Protein AF-A0A085G107-F1 (afdb_monomer_lite)

Foldseek 3Di:
DDPDDDPQWDWDQDPVRDIWIWHAQDDDPPRIDTDDDPCPVVVVVVVVVVVVVCCVVCVVVVVVVVVVVVCCVVVVD

InterPro domains:
  IPR010633 Bacteriophage lambda, GpZ, minor tail [PF06763] (2-77)

Organism: Ewingella americana (strain ATCC 33852 / DSM 4580 / CCUG 14506 / JCM 5911 / LMG 7869 / NCTC 12157 / CDC 1468-78) (NCBI:txid910964)

Secondary structure (DSSP, 8-state):
--S---TTEEEEE-TTS-EEEEEE--SSSS-EEE-----HHHHHHHHHHHHHHHHHHHHHHHHHHHHHHHHHHHH--

Sequence (77 aa):
MGPYTFRNAFIQQLANGRWQVMRRVGRARYPIEVVKVPLDAPLTEAFTTISKGLIESDMPKELSSALKNQLRIHLTR

Radius of gyration: 24.87 Å; chains: 1; bounding box: 43×31×69 Å

Structure (mmCIF, N/CA/C/O backbone):
data_AF-A0A085G107-F1
#
_entry.id   AF-A0A085G107-F1
#
loop_
_atom_site.group_PDB
_atom_site.id
_atom_site.type_symbol
_atom_site.label_atom_id
_atom_site.label_alt_id
_atom_site.label_comp_id
_atom_site.label_asym_id
_atom_site.label_entity_id
_atom_site.label_seq_id
_atom_site.pdbx_PDB_ins_code
_atom_site.Cartn_x
_atom_site.Cartn_y
_atom_site.Cartn_z
_atom_site.occupancy
_atom_site.B_iso_or_equiv
_atom_site.auth_seq_id
_atom_site.auth_comp_id
_atom_site.auth_asym_id
_atom_site.auth_atom_id
_atom_site.pdbx_PDB_model_num
ATOM 1 N N . MET A 1 1 ? 8.039 17.359 -11.339 1.00 52.03 1 MET A N 1
ATOM 2 C CA . MET A 1 1 ? 8.720 16.047 -11.413 1.00 52.03 1 MET A CA 1
ATOM 3 C C . MET A 1 1 ? 8.155 15.184 -10.293 1.00 52.03 1 MET A C 1
ATOM 5 O O . MET A 1 1 ? 8.176 15.649 -9.164 1.00 52.03 1 MET A O 1
ATOM 9 N N . GLY A 1 2 ? 7.551 14.029 -10.595 1.00 69.81 2 GLY A N 1
ATOM 10 C CA . GLY A 1 2 ? 7.002 13.117 -9.576 1.00 69.81 2 GLY A CA 1
ATOM 11 C C . GLY A 1 2 ? 8.088 12.263 -8.897 1.00 69.81 2 GLY A C 1
ATOM 12 O O . GLY A 1 2 ? 9.236 12.305 -9.342 1.00 69.81 2 GLY A O 1
ATOM 13 N N . PRO A 1 3 ? 7.745 11.469 -7.864 1.00 74.62 3 PRO A N 1
ATOM 14 C CA . PRO A 1 3 ? 8.712 10.681 -7.084 1.00 74.62 3 PRO A CA 1
ATOM 15 C C . PRO A 1 3 ? 9.450 9.612 -7.905 1.00 74.62 3 PRO A C 1
ATOM 17 O O . PRO A 1 3 ? 10.546 9.202 -7.535 1.00 74.62 3 PRO A O 1
ATOM 20 N N . TYR A 1 4 ? 8.893 9.196 -9.049 1.00 77.69 4 TYR A N 1
ATOM 21 C CA . TYR A 1 4 ? 9.524 8.239 -9.955 1.00 77.69 4 TYR A CA 1
ATOM 22 C C . TYR A 1 4 ? 9.653 8.822 -11.358 1.00 77.69 4 TYR A C 1
ATOM 24 O O . TYR A 1 4 ? 8.684 9.317 -11.937 1.00 77.69 4 TYR A O 1
ATOM 32 N N . THR A 1 5 ? 10.854 8.727 -11.926 1.00 81.38 5 THR A N 1
ATOM 33 C CA . THR A 1 5 ? 11.126 9.090 -13.319 1.00 81.38 5 THR A CA 1
ATOM 34 C C . THR A 1 5 ? 11.805 7.920 -14.024 1.00 81.38 5 THR A C 1
ATOM 36 O O . THR A 1 5 ? 12.775 7.350 -13.529 1.00 81.38 5 THR A O 1
ATOM 39 N N . PHE A 1 6 ? 11.279 7.533 -15.187 1.00 80.62 6 PHE A N 1
ATOM 40 C CA . PHE A 1 6 ? 11.801 6.412 -15.967 1.00 80.62 6 PHE A CA 1
ATOM 41 C C . PHE A 1 6 ? 12.221 6.899 -17.352 1.00 80.62 6 PHE A C 1
ATOM 43 O O . PHE A 1 6 ? 11.399 7.330 -18.159 1.00 80.62 6 PHE A O 1
ATOM 50 N N . ARG A 1 7 ? 13.524 6.835 -17.640 1.00 82.06 7 ARG A N 1
ATOM 51 C CA . ARG A 1 7 ? 14.072 7.267 -18.932 1.00 82.06 7 ARG A CA 1
ATOM 52 C C . ARG A 1 7 ? 13.684 6.285 -20.040 1.00 82.06 7 ARG A C 1
ATOM 54 O O . ARG A 1 7 ? 13.860 5.078 -19.875 1.00 82.06 7 ARG A O 1
ATOM 61 N N . ASN A 1 8 ? 13.241 6.809 -21.185 1.00 82.12 8 ASN A N 1
ATOM 62 C CA . ASN A 1 8 ? 12.795 6.027 -22.350 1.00 82.12 8 ASN A CA 1
ATOM 63 C C . ASN A 1 8 ? 11.629 5.072 -22.027 1.00 82.12 8 ASN A C 1
ATOM 65 O O . ASN A 1 8 ? 11.586 3.944 -22.530 1.00 82.12 8 ASN A O 1
ATOM 69 N N . ALA A 1 9 ? 10.727 5.514 -21.148 1.00 85.19 9 ALA A N 1
ATOM 70 C CA . ALA A 1 9 ? 9.513 4.796 -20.798 1.00 85.19 9 ALA A CA 1
ATOM 71 C C . ALA A 1 9 ? 8.284 5.380 -21.506 1.00 85.19 9 ALA A C 1
ATOM 73 O O . ALA A 1 9 ? 8.237 6.574 -21.799 1.00 85.19 9 ALA A O 1
ATOM 74 N N . PHE A 1 10 ? 7.298 4.531 -21.775 1.00 85.62 10 PHE A N 1
ATOM 75 C CA . PHE A 1 10 ? 6.003 4.890 -22.344 1.00 85.62 10 PHE A CA 1
ATOM 76 C C . PHE A 1 10 ? 4.893 4.144 -21.600 1.00 85.62 10 PHE A C 1
ATOM 78 O O . PHE A 1 10 ? 5.136 3.127 -20.949 1.00 85.62 10 PHE A O 1
ATOM 85 N N . ILE A 1 11 ? 3.675 4.674 -21.665 1.00 87.19 11 ILE A N 1
ATOM 86 C CA . ILE A 1 11 ? 2.511 4.130 -20.967 1.00 87.19 11 ILE A CA 1
ATOM 87 C C . ILE A 1 11 ? 1.620 3.442 -22.002 1.00 87.19 11 ILE A C 1
ATOM 89 O O . ILE A 1 11 ? 1.324 4.020 -23.046 1.00 87.19 11 ILE A O 1
ATOM 93 N N . GLN A 1 12 ? 1.193 2.216 -21.712 1.00 87.75 12 GLN A N 1
ATOM 94 C CA . GLN A 1 12 ? 0.259 1.457 -22.536 1.00 87.75 12 GLN A CA 1
ATOM 95 C C . GLN A 1 12 ? -0.960 1.047 -21.706 1.00 87.75 12 GLN A C 1
ATOM 97 O O . GLN A 1 12 ? -0.822 0.596 -20.568 1.00 87.75 12 GLN A O 1
ATOM 102 N N . GLN A 1 13 ? -2.151 1.170 -22.292 1.00 91.06 13 GLN A N 1
ATOM 103 C CA . GLN A 1 13 ? -3.372 0.590 -21.746 1.00 91.06 13 GLN A CA 1
ATOM 104 C C . GLN A 1 13 ? -3.574 -0.812 -22.327 1.00 91.06 13 GLN A C 1
ATOM 106 O O . GLN A 1 13 ? -3.466 -1.027 -23.535 1.00 91.06 13 GLN A O 1
ATOM 111 N N . LEU A 1 14 ? -3.832 -1.783 -21.461 1.00 85.44 14 LEU A N 1
ATOM 112 C CA . LEU A 1 14 ? -4.164 -3.149 -21.847 1.00 85.44 14 LEU A CA 1
ATOM 113 C C . LEU A 1 14 ? -5.648 -3.259 -22.215 1.00 85.44 14 LEU A C 1
ATOM 115 O O . LEU A 1 14 ? -6.467 -2.456 -21.774 1.00 85.44 14 LEU A O 1
ATOM 119 N N . ALA A 1 15 ? -6.017 -4.312 -22.947 1.00 89.31 15 ALA A N 1
ATOM 120 C CA . ALA A 1 15 ? -7.410 -4.579 -23.325 1.00 89.31 15 ALA A CA 1
ATOM 121 C C . ALA A 1 15 ? -8.361 -4.726 -22.118 1.00 89.31 15 ALA A C 1
ATOM 123 O O . ALA A 1 15 ? -9.556 -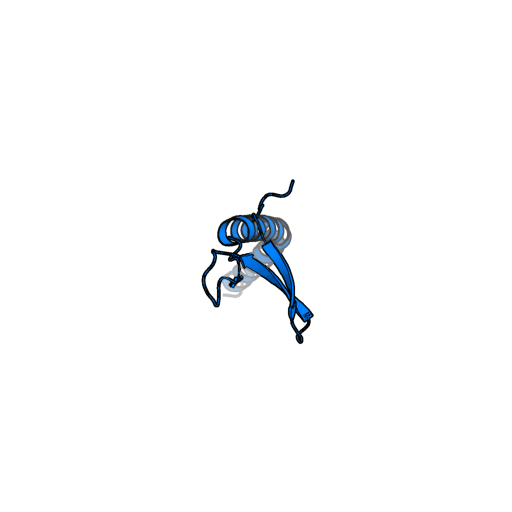4.493 -22.239 1.00 89.31 15 ALA A O 1
ATOM 124 N N . ASN A 1 16 ? -7.829 -5.069 -20.940 1.00 90.31 16 ASN A N 1
ATOM 125 C CA . ASN A 1 16 ? -8.574 -5.135 -19.679 1.00 90.31 16 ASN A CA 1
ATOM 126 C C . ASN A 1 16 ? -8.658 -3.786 -18.934 1.00 90.31 16 ASN A C 1
ATOM 128 O O . ASN A 1 16 ? -9.032 -3.754 -17.765 1.00 90.31 16 ASN A O 1
ATOM 132 N N . GLY A 1 17 ? -8.248 -2.683 -19.565 1.00 90.06 17 GLY A N 1
ATOM 133 C CA . GLY A 1 17 ? -8.300 -1.331 -19.009 1.00 90.06 17 GLY A CA 1
ATOM 134 C C . GLY A 1 17 ? -7.132 -0.953 -18.094 1.00 90.06 17 GLY A C 1
ATOM 135 O O . GLY A 1 17 ? -6.997 0.224 -17.7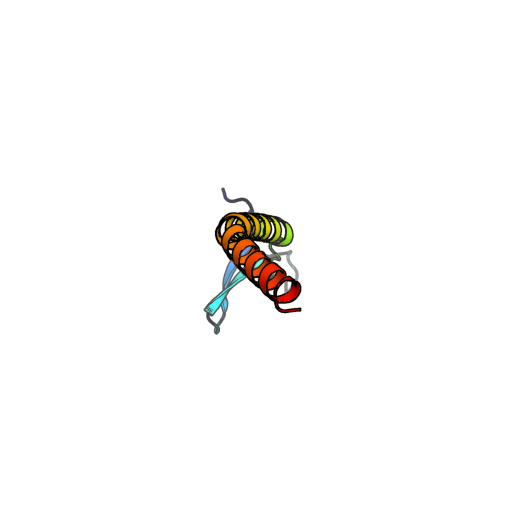53 1.00 90.06 17 GLY A O 1
ATOM 136 N N . ARG A 1 18 ? -6.253 -1.896 -17.720 1.00 86.81 18 ARG A N 1
ATOM 137 C CA . ARG A 1 18 ? -5.107 -1.621 -16.840 1.00 86.81 18 ARG A CA 1
ATOM 138 C C . ARG A 1 18 ? -3.997 -0.877 -17.580 1.00 86.81 18 ARG A C 1
ATOM 140 O O . ARG A 1 18 ? -3.578 -1.286 -18.660 1.00 86.81 18 ARG A O 1
ATOM 147 N N . TRP A 1 19 ? -3.458 0.157 -16.946 1.00 89.31 19 TRP A N 1
ATOM 148 C CA . TRP A 1 19 ? -2.288 0.886 -17.429 1.00 89.31 19 TRP A CA 1
ATOM 149 C C . TRP A 1 19 ? -0.988 0.213 -16.985 1.00 89.31 19 TRP A C 1
ATOM 151 O O . TRP A 1 19 ? -0.865 -0.236 -15.844 1.00 89.31 19 TRP A O 1
ATOM 161 N N . GLN A 1 20 ? -0.006 0.155 -17.880 1.00 88.69 20 GLN A N 1
ATOM 162 C CA . GLN A 1 20 ? 1.346 -0.306 -17.582 1.00 88.69 20 GLN A CA 1
ATOM 163 C C . GLN A 1 20 ? 2.378 0.681 -18.110 1.00 88.69 20 GLN A C 1
ATOM 165 O O . GLN A 1 20 ? 2.239 1.224 -19.205 1.00 88.69 20 GLN A O 1
ATOM 170 N N . VAL A 1 21 ? 3.437 0.878 -17.327 1.00 87.62 21 VAL A N 1
ATOM 171 C CA . VAL A 1 21 ? 4.625 1.610 -17.760 1.00 87.62 21 VAL A CA 1
ATOM 172 C C . VAL A 1 21 ? 5.615 0.598 -18.317 1.00 87.62 21 VAL A C 1
ATOM 174 O O . VAL A 1 21 ? 6.014 -0.341 -17.627 1.00 87.62 21 VAL A O 1
ATOM 177 N N . MET A 1 22 ? 6.018 0.794 -19.564 1.00 86.6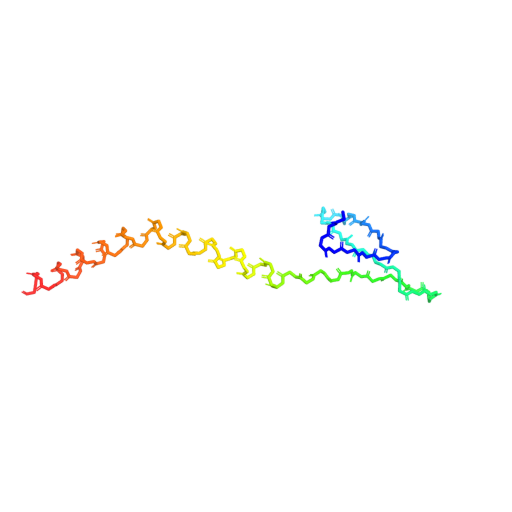9 22 MET A N 1
ATOM 178 C CA . MET A 1 22 ? 7.028 -0.019 -20.229 1.00 86.69 22 MET A CA 1
ATOM 179 C C . MET A 1 22 ? 8.270 0.822 -20.489 1.00 86.69 22 MET A C 1
ATOM 181 O O . MET A 1 22 ? 8.165 2.021 -20.740 1.00 86.69 22 MET A O 1
ATOM 185 N N . ARG A 1 23 ? 9.454 0.212 -20.452 1.00 86.44 23 ARG A N 1
ATOM 186 C CA . ARG A 1 23 ? 10.727 0.890 -20.729 1.00 86.44 23 ARG A CA 1
ATOM 187 C C . ARG A 1 23 ? 11.547 0.118 -21.747 1.00 86.44 23 ARG A C 1
ATOM 189 O O . ARG A 1 23 ? 11.579 -1.110 -21.726 1.00 86.44 23 ARG A O 1
ATOM 196 N N . ARG A 1 24 ? 12.270 0.855 -22.600 1.00 84.06 24 ARG A N 1
ATOM 197 C CA . ARG A 1 24 ? 13.283 0.262 -23.477 1.00 84.06 24 ARG A CA 1
ATOM 198 C C . ARG A 1 24 ? 14.613 0.030 -22.758 1.00 84.06 24 ARG A C 1
ATOM 200 O O . ARG A 1 24 ? 15.179 0.980 -22.215 1.00 84.06 24 ARG A O 1
ATOM 207 N N . VAL A 1 25 ? 15.129 -1.202 -22.798 1.00 80.12 25 VAL A N 1
ATOM 208 C CA . VAL A 1 25 ? 16.340 -1.615 -22.045 1.00 80.12 25 VAL A CA 1
ATOM 209 C C . VAL A 1 25 ? 17.589 -1.760 -22.934 1.00 80.12 25 VAL A C 1
ATOM 211 O O . VAL A 1 25 ? 18.694 -1.935 -22.437 1.00 80.12 25 VAL A O 1
ATOM 214 N N . GLY A 1 26 ? 17.475 -1.593 -24.256 1.00 77.94 26 GLY A N 1
ATOM 215 C CA . GLY A 1 26 ? 18.635 -1.640 -25.154 1.00 77.94 26 GLY A CA 1
ATOM 216 C C . GLY A 1 26 ? 18.281 -1.729 -26.639 1.00 77.94 26 GLY A C 1
ATOM 217 O O . GLY A 1 26 ? 17.179 -1.367 -27.046 1.00 77.94 26 GLY A O 1
ATOM 218 N N . ARG A 1 27 ? 19.234 -2.217 -27.448 1.00 73.44 27 ARG A N 1
ATOM 219 C CA . ARG A 1 27 ? 19.110 -2.402 -28.912 1.00 73.44 27 ARG A CA 1
ATOM 220 C C . ARG A 1 27 ? 18.770 -3.841 -29.342 1.00 73.44 27 ARG A C 1
ATOM 222 O O . ARG A 1 27 ? 18.741 -4.123 -30.533 1.00 73.44 27 ARG A O 1
ATOM 229 N N . ALA A 1 28 ? 18.555 -4.754 -28.392 1.00 74.75 28 ALA A N 1
ATOM 230 C CA . ALA A 1 28 ? 18.191 -6.144 -28.678 1.00 74.75 28 ALA A CA 1
ATOM 231 C C . ALA A 1 28 ? 16.819 -6.245 -29.375 1.00 74.75 28 ALA A C 1
ATOM 233 O O . ALA A 1 28 ? 16.040 -5.299 -29.345 1.00 74.75 28 ALA A O 1
ATOM 234 N N . ARG A 1 29 ? 16.504 -7.398 -29.985 1.00 65.12 29 ARG A N 1
ATOM 235 C CA . ARG A 1 29 ? 15.262 -7.612 -30.759 1.00 65.12 29 ARG A CA 1
ATOM 236 C C . ARG A 1 29 ? 13.974 -7.467 -29.925 1.00 65.12 29 ARG A C 1
ATOM 238 O O . ARG A 1 29 ? 12.965 -7.033 -30.467 1.00 65.12 29 ARG A O 1
ATOM 245 N N . TYR A 1 30 ? 14.024 -7.744 -28.618 1.00 68.12 30 TYR A N 1
ATOM 246 C CA . TYR A 1 30 ? 12.902 -7.565 -27.681 1.00 68.12 30 TYR A CA 1
ATOM 247 C C . TYR A 1 30 ? 13.306 -6.715 -26.470 1.00 68.12 30 TYR A C 1
ATOM 249 O O . TYR A 1 30 ? 13.410 -7.226 -25.360 1.00 68.12 30 TYR A O 1
ATOM 257 N N . PRO A 1 31 ? 13.584 -5.415 -26.637 1.00 67.62 31 PRO A N 1
ATOM 258 C CA . PRO A 1 31 ? 14.172 -4.617 -25.580 1.00 67.62 31 PRO A CA 1
ATOM 259 C C . PRO A 1 31 ? 13.077 -3.849 -24.834 1.00 67.62 31 PRO A C 1
ATOM 261 O O . PRO A 1 31 ? 13.235 -2.647 -24.659 1.00 67.62 31 PRO A O 1
ATOM 264 N N . ILE A 1 32 ? 11.941 -4.468 -24.495 1.00 77.62 32 ILE A N 1
ATOM 265 C CA . ILE A 1 32 ? 10.825 -3.798 -23.807 1.00 77.62 32 ILE A CA 1
ATOM 266 C C . ILE A 1 32 ? 10.483 -4.589 -22.549 1.00 77.62 32 ILE A C 1
ATOM 268 O O . ILE A 1 32 ? 10.092 -5.749 -22.632 1.00 77.62 32 ILE A O 1
ATOM 272 N N . GLU A 1 33 ? 10.600 -3.939 -21.396 1.00 79.75 33 GLU A N 1
ATOM 273 C CA . GLU A 1 33 ? 10.274 -4.523 -20.097 1.00 79.75 33 GLU A CA 1
ATOM 274 C C . GLU A 1 33 ? 9.181 -3.718 -19.399 1.00 79.75 33 GLU A C 1
ATOM 276 O O . GLU A 1 33 ? 9.066 -2.501 -19.579 1.00 79.75 33 GLU A O 1
ATOM 281 N N . VAL A 1 34 ? 8.387 -4.403 -18.577 1.00 77.94 34 VAL A N 1
ATOM 282 C CA . VAL A 1 34 ? 7.418 -3.762 -17.684 1.00 77.94 34 VAL A CA 1
ATOM 283 C C . VAL A 1 34 ? 8.167 -3.200 -16.481 1.00 77.94 34 VAL A C 1
ATOM 285 O O . VAL A 1 34 ? 8.876 -3.923 -15.779 1.00 77.94 34 VAL A O 1
ATOM 288 N N . VAL A 1 35 ? 7.995 -1.906 -16.230 1.00 82.19 35 VAL A N 1
ATOM 289 C CA . VAL A 1 35 ? 8.616 -1.232 -15.091 1.00 82.19 35 VAL A CA 1
ATOM 290 C C . VAL A 1 35 ? 7.903 -1.645 -13.807 1.00 82.19 35 VAL A C 1
ATOM 292 O O . VAL A 1 35 ? 6.688 -1.502 -13.679 1.00 82.19 35 VAL A O 1
ATOM 295 N N . LYS A 1 36 ? 8.676 -2.123 -12.830 1.00 81.75 36 LYS A N 1
ATOM 296 C CA . LYS A 1 36 ? 8.198 -2.372 -11.469 1.00 81.75 36 LYS A CA 1
ATOM 297 C C . LYS A 1 36 ? 8.368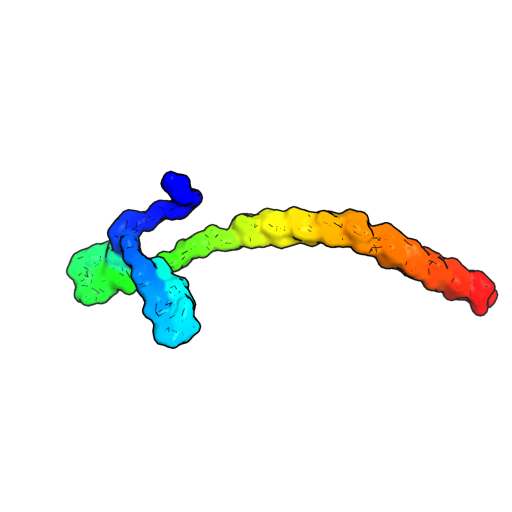 -1.092 -10.652 1.00 81.75 36 LYS A C 1
ATOM 299 O O . LYS A 1 36 ? 9.495 -0.671 -10.406 1.00 81.75 36 LYS A O 1
ATOM 304 N N . VAL A 1 37 ? 7.260 -0.465 -10.262 1.00 80.50 37 VAL A N 1
ATOM 305 C CA . VAL A 1 37 ? 7.274 0.672 -9.330 1.00 80.50 37 VAL A CA 1
ATOM 306 C C . VAL A 1 37 ? 7.312 0.110 -7.905 1.00 80.50 37 VAL A C 1
ATOM 308 O O . VAL A 1 37 ? 6.439 -0.696 -7.578 1.00 80.50 37 VAL A O 1
ATOM 311 N N . PRO A 1 38 ? 8.299 0.473 -7.066 1.00 80.69 38 PRO A N 1
ATOM 312 C CA . PRO A 1 38 ? 8.334 0.026 -5.677 1.00 80.69 38 PRO A CA 1
ATOM 313 C C . PRO A 1 38 ? 7.221 0.739 -4.898 1.00 80.69 38 PRO A C 1
ATOM 315 O O . PRO A 1 38 ? 7.261 1.953 -4.721 1.00 80.69 38 PRO A O 1
ATOM 318 N N . LEU A 1 39 ? 6.188 -0.010 -4.506 1.00 84.25 39 LEU A N 1
ATOM 319 C CA . LEU A 1 39 ? 5.017 0.497 -3.777 1.00 84.25 39 LEU A CA 1
ATOM 320 C C . LEU A 1 39 ? 4.959 0.001 -2.328 1.00 84.25 39 LEU A C 1
ATOM 322 O O . LEU A 1 39 ? 4.044 0.360 -1.600 1.00 84.25 39 LEU A O 1
ATOM 326 N N . ASP A 1 40 ? 5.917 -0.813 -1.907 1.00 87.69 40 ASP A N 1
ATOM 327 C CA . ASP A 1 40 ? 5.992 -1.423 -0.581 1.00 87.69 40 ASP A CA 1
ATOM 328 C C . ASP A 1 40 ? 6.028 -0.375 0.542 1.00 87.69 40 ASP A C 1
ATOM 330 O O . ASP A 1 40 ? 5.160 -0.381 1.417 1.00 87.69 40 ASP A O 1
ATOM 334 N N . ALA A 1 41 ? 6.971 0.567 0.483 1.00 88.44 41 ALA A N 1
ATOM 335 C CA . ALA A 1 41 ? 7.099 1.632 1.473 1.00 88.44 41 ALA A CA 1
ATOM 336 C C . ALA A 1 41 ? 5.874 2.572 1.520 1.00 88.44 41 ALA A C 1
ATOM 338 O O . ALA A 1 41 ? 5.279 2.694 2.595 1.00 88.44 41 ALA A O 1
ATOM 339 N N . PRO A 1 42 ? 5.425 3.188 0.402 1.00 90.00 42 PRO A N 1
ATOM 340 C CA . PRO A 1 42 ? 4.294 4.117 0.447 1.00 90.00 42 PRO A CA 1
ATOM 341 C C . PRO A 1 42 ? 2.978 3.427 0.824 1.00 90.00 42 PRO A C 1
ATOM 343 O O . PRO A 1 42 ? 2.145 4.025 1.503 1.00 90.00 42 PRO A O 1
ATOM 346 N N . LEU A 1 43 ? 2.780 2.163 0.429 1.00 91.06 43 LEU A N 1
ATOM 347 C CA . LEU A 1 43 ? 1.590 1.410 0.822 1.00 91.06 43 LEU A CA 1
ATOM 348 C C . LEU A 1 43 ? 1.601 1.105 2.323 1.00 91.06 43 LEU A C 1
ATOM 350 O O . LEU A 1 43 ? 0.568 1.240 2.974 1.00 91.06 43 LEU A O 1
ATOM 354 N N . THR A 1 44 ? 2.758 0.735 2.877 1.00 93.50 44 THR A N 1
ATOM 355 C CA . THR A 1 44 ? 2.907 0.464 4.316 1.00 93.50 44 THR A CA 1
ATOM 356 C C . THR A 1 44 ? 2.670 1.725 5.146 1.00 93.50 44 THR A C 1
ATOM 358 O O . THR A 1 44 ? 1.950 1.691 6.146 1.00 93.50 44 THR A O 1
ATOM 361 N N . GLU A 1 45 ? 3.222 2.861 4.726 1.00 94.62 45 GLU A N 1
ATOM 362 C CA . GLU A 1 45 ? 3.022 4.148 5.399 1.00 94.62 45 GLU A CA 1
ATOM 363 C C . GLU A 1 45 ? 1.552 4.597 5.355 1.00 94.62 45 GLU A C 1
ATOM 365 O O . GLU A 1 45 ? 0.971 4.946 6.386 1.00 94.62 45 GLU A O 1
ATOM 370 N N . ALA A 1 46 ? 0.911 4.515 4.186 1.00 93.88 46 ALA A N 1
ATOM 371 C CA . ALA A 1 46 ? -0.505 4.847 4.049 1.00 93.88 46 ALA A CA 1
ATOM 372 C C . ALA A 1 46 ? -1.387 3.915 4.893 1.00 93.88 46 ALA A C 1
ATOM 374 O O . ALA A 1 46 ? -2.269 4.377 5.618 1.00 93.88 46 ALA A O 1
ATOM 375 N N . PHE A 1 47 ? -1.117 2.608 4.850 1.00 94.19 47 PHE A N 1
ATOM 376 C CA . PHE A 1 47 ? -1.850 1.614 5.628 1.00 94.19 47 PHE A CA 1
ATOM 377 C C . PHE A 1 47 ? -1.740 1.871 7.132 1.00 94.19 47 PHE A C 1
ATOM 379 O O . PHE A 1 47 ? -2.754 1.901 7.830 1.00 94.19 47 PHE A O 1
ATOM 386 N N . THR A 1 48 ? -0.525 2.086 7.641 1.00 95.75 48 THR A N 1
ATOM 387 C CA . THR A 1 48 ? -0.299 2.349 9.070 1.00 95.75 48 THR A CA 1
ATOM 388 C C . THR A 1 48 ? -0.942 3.656 9.522 1.00 95.75 48 THR A C 1
ATOM 390 O O . THR A 1 48 ? -1.534 3.695 10.599 1.00 95.75 48 THR A O 1
ATOM 393 N N . THR A 1 49 ? -0.889 4.700 8.695 1.00 96.38 49 THR A N 1
ATOM 394 C CA . THR A 1 49 ? -1.524 5.995 8.977 1.00 96.38 49 THR A CA 1
ATOM 395 C C . THR A 1 49 ? -3.040 5.861 9.090 1.00 96.38 49 THR A C 1
ATOM 397 O O . THR A 1 49 ? -3.627 6.282 10.086 1.00 96.38 49 THR A O 1
ATOM 400 N N . ILE A 1 50 ? -3.674 5.214 8.108 1.00 93.94 50 ILE A N 1
ATOM 401 C CA . ILE A 1 50 ? -5.128 4.999 8.101 1.00 93.94 50 ILE A CA 1
ATOM 402 C C . ILE A 1 50 ? -5.546 4.107 9.272 1.00 93.94 50 ILE A C 1
ATOM 404 O O . ILE A 1 50 ? -6.513 4.414 9.965 1.00 93.94 50 ILE A O 1
ATOM 408 N N . SER A 1 51 ? -4.797 3.031 9.527 1.00 92.94 51 SER A N 1
ATOM 409 C CA . SER A 1 51 ? -5.090 2.099 10.621 1.00 92.94 51 SER A CA 1
ATOM 410 C C . SER A 1 51 ? -5.069 2.792 11.980 1.00 92.94 51 SER A C 1
ATOM 412 O O . SER A 1 51 ? -5.954 2.549 12.793 1.00 92.94 51 SER A O 1
ATOM 414 N N . LYS A 1 52 ? -4.095 3.678 12.227 1.00 95.06 52 LYS A N 1
ATOM 415 C CA . LYS A 1 52 ? -4.028 4.464 13.469 1.00 95.06 52 LYS A CA 1
ATOM 416 C C . LYS A 1 52 ? -5.242 5.374 13.635 1.00 95.06 52 LYS A C 1
ATOM 418 O O . LYS A 1 52 ? -5.850 5.357 14.697 1.00 95.06 52 LYS A O 1
ATOM 423 N N . GLY A 1 53 ? -5.630 6.097 12.584 1.00 94.75 53 GLY A N 1
ATOM 424 C CA . GLY A 1 53 ? -6.815 6.958 12.632 1.00 94.75 53 GLY A CA 1
ATOM 425 C C . GLY A 1 53 ? -8.101 6.169 12.893 1.00 94.75 53 GLY A C 1
ATOM 426 O O . GLY A 1 53 ? -8.914 6.569 13.724 1.00 94.75 53 GLY A O 1
ATOM 427 N N . LEU A 1 54 ? -8.255 5.010 12.244 1.00 91.69 54 LEU A N 1
ATOM 428 C CA . LEU A 1 54 ? -9.408 4.136 12.460 1.00 91.69 54 LEU A CA 1
ATOM 429 C C . LEU A 1 54 ? -9.446 3.608 13.898 1.00 91.69 54 LEU A C 1
ATOM 431 O O . LEU A 1 54 ? -10.485 3.668 14.553 1.00 91.69 54 LEU A O 1
ATOM 435 N N . ILE A 1 55 ? -8.293 3.163 14.406 1.00 92.50 55 ILE A N 1
ATOM 436 C CA . ILE A 1 55 ? -8.126 2.753 15.799 1.00 92.50 55 ILE A CA 1
ATOM 437 C C . ILE A 1 55 ? -8.556 3.883 16.736 1.00 92.50 55 ILE A C 1
ATOM 439 O O . ILE A 1 55 ? -9.406 3.655 17.583 1.00 92.50 55 ILE A O 1
ATOM 443 N N . GLU A 1 56 ? -8.042 5.099 16.582 1.00 93.00 56 GLU A N 1
ATOM 444 C CA . GLU A 1 56 ? -8.404 6.220 17.458 1.00 93.00 56 GLU A CA 1
ATOM 445 C C . GLU A 1 56 ? -9.908 6.528 17.435 1.00 93.00 56 GLU A C 1
ATOM 447 O O . GLU A 1 56 ? -10.491 6.816 18.482 1.00 93.00 56 GLU A O 1
ATOM 452 N N . SER A 1 57 ? -10.549 6.417 16.267 1.00 92.25 57 SER A N 1
ATOM 453 C CA . SER A 1 57 ? -11.984 6.678 16.126 1.00 92.25 57 SER A CA 1
ATOM 454 C C . SER A 1 57 ? -12.876 5.581 16.720 1.00 92.25 57 SER A C 1
ATOM 456 O O . SER A 1 57 ? -13.844 5.890 17.419 1.00 92.25 57 SER A O 1
ATOM 458 N N . ASP A 1 58 ? -12.545 4.307 16.493 1.00 91.25 58 ASP A N 1
ATOM 459 C CA . ASP A 1 58 ? -13.437 3.181 16.793 1.00 91.25 58 ASP A CA 1
ATOM 460 C C . ASP A 1 58 ? -13.080 2.467 18.106 1.00 91.25 58 ASP A C 1
ATOM 462 O O . ASP A 1 58 ? -13.957 1.922 18.788 1.00 91.25 58 ASP A O 1
ATOM 466 N N . MET A 1 59 ? -11.810 2.501 18.522 1.00 91.88 59 MET A N 1
ATOM 467 C CA . MET A 1 59 ? -11.320 1.803 19.717 1.00 91.88 59 MET A CA 1
ATOM 468 C C . MET A 1 59 ? -12.065 2.189 21.003 1.00 91.88 59 MET A C 1
ATOM 470 O O . MET A 1 59 ? -12.393 1.277 21.760 1.00 91.88 59 MET A O 1
ATOM 474 N N . PRO A 1 60 ? -12.411 3.461 21.290 1.00 91.25 60 PRO A N 1
ATOM 475 C CA . PRO A 1 60 ? -13.132 3.802 22.520 1.00 91.25 60 PRO A CA 1
ATOM 476 C C . PRO A 1 60 ? -14.510 3.136 22.615 1.00 91.25 60 PRO A C 1
ATOM 478 O O . PRO A 1 60 ? -14.936 2.714 23.696 1.00 91.25 60 PRO A O 1
ATOM 481 N N . LYS A 1 61 ? -15.206 3.011 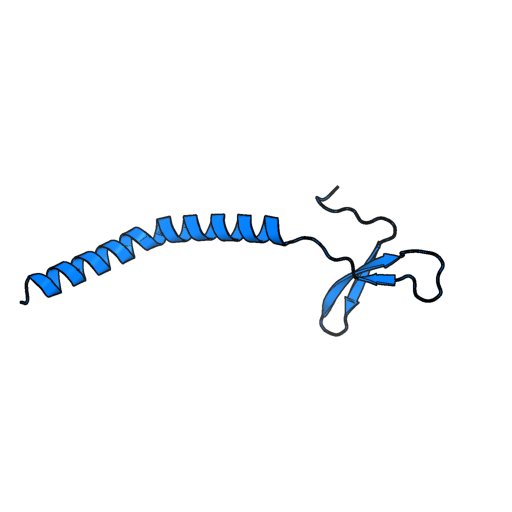21.479 1.00 93.19 61 LYS A N 1
ATOM 482 C CA . LYS A 1 61 ? -16.516 2.359 21.393 1.00 93.19 61 LYS A CA 1
ATOM 483 C C . LYS A 1 61 ? -16.384 0.858 21.620 1.00 93.19 61 LYS A C 1
ATOM 485 O O . LYS A 1 61 ? -17.116 0.303 22.444 1.00 93.19 61 LYS A O 1
ATOM 490 N N . GLU A 1 62 ? -15.430 0.227 20.942 1.00 91.94 62 GLU A N 1
ATOM 491 C CA . GLU A 1 62 ? -15.163 -1.204 21.091 1.00 91.94 62 GLU A CA 1
ATOM 492 C C . GLU A 1 62 ? -14.704 -1.548 22.515 1.00 91.94 62 GLU A C 1
ATOM 494 O O . GLU A 1 62 ? -15.230 -2.478 23.125 1.00 91.94 62 GLU A O 1
ATOM 499 N N . LEU A 1 63 ? -13.823 -0.739 23.115 1.00 92.75 63 LEU A N 1
ATOM 500 C CA . LEU A 1 63 ? -13.386 -0.904 24.505 1.00 92.75 63 LEU A CA 1
ATOM 501 C C . LEU A 1 63 ? -14.538 -0.729 25.497 1.00 92.75 63 LEU A C 1
ATOM 503 O O . LEU A 1 63 ? -14.665 -1.513 26.435 1.00 92.75 63 LEU A O 1
ATOM 507 N N . SER A 1 64 ? -15.410 0.257 25.282 1.00 91.81 64 SER A N 1
ATOM 508 C CA . SER A 1 64 ? -16.591 0.466 26.128 1.00 91.81 64 SER A CA 1
ATOM 509 C C . SER A 1 64 ? -17.563 -0.713 26.047 1.00 91.81 64 SER A C 1
ATOM 511 O O . SER A 1 64 ? -18.116 -1.135 27.064 1.00 91.81 64 SER A O 1
ATOM 513 N N . SER A 1 65 ? -17.774 -1.257 24.846 1.00 94.88 65 SER A N 1
ATOM 514 C CA . SER A 1 65 ? -18.599 -2.448 24.624 1.00 94.88 65 SER A CA 1
ATOM 515 C C . SER A 1 65 ? -17.996 -3.675 25.311 1.00 94.88 65 SER A C 1
ATOM 517 O O . SER A 1 65 ? -18.673 -4.362 26.083 1.00 94.88 65 SER A O 1
ATOM 519 N N . ALA A 1 66 ? -16.694 -3.896 25.113 1.00 94.62 66 ALA A N 1
ATOM 520 C CA . ALA A 1 66 ? -15.956 -4.984 25.736 1.00 94.62 66 ALA A CA 1
ATOM 521 C C . ALA A 1 66 ? -15.999 -4.891 27.267 1.00 94.62 66 ALA A C 1
ATOM 523 O O . ALA A 1 66 ? -16.303 -5.885 27.923 1.00 94.62 66 ALA A O 1
ATOM 524 N N . LEU A 1 67 ? -15.787 -3.703 27.843 1.00 94.50 67 LEU A N 1
ATOM 525 C CA . LEU A 1 67 ? -15.839 -3.482 29.289 1.00 94.50 67 LEU A CA 1
ATOM 526 C C . LEU A 1 67 ? -17.232 -3.767 29.860 1.00 94.50 67 LEU A C 1
ATOM 528 O O . LEU A 1 67 ? -17.352 -4.483 30.852 1.00 94.50 67 LEU A O 1
ATOM 532 N N . LYS A 1 68 ? -18.294 -3.264 29.218 1.00 95.12 68 LYS A N 1
ATOM 533 C CA . LYS A 1 68 ? -19.680 -3.570 29.612 1.0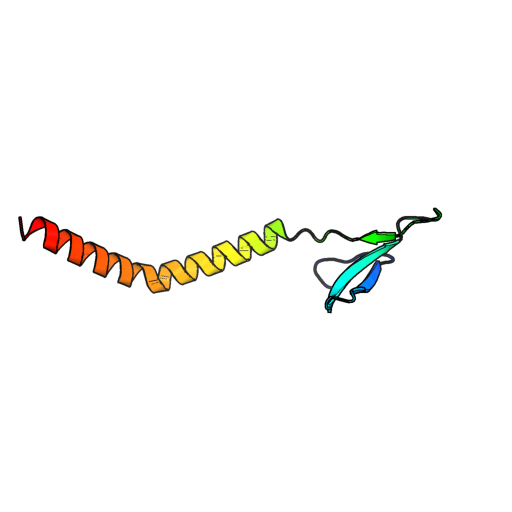0 95.12 68 LYS A CA 1
ATOM 534 C C . LYS A 1 68 ? -19.946 -5.073 29.595 1.00 95.12 68 LYS A C 1
ATOM 536 O O . LYS A 1 68 ? -20.573 -5.598 30.513 1.00 95.12 68 LYS A O 1
ATOM 541 N N . ASN A 1 69 ? -19.452 -5.770 28.574 1.00 95.12 69 ASN A N 1
ATOM 542 C CA . ASN A 1 69 ? -19.586 -7.216 28.485 1.00 95.12 69 ASN A CA 1
ATOM 543 C C . ASN A 1 69 ? -18.809 -7.944 29.595 1.00 95.12 69 ASN A C 1
ATOM 545 O O . ASN A 1 69 ? -19.356 -8.863 30.199 1.00 95.12 69 ASN A O 1
ATOM 549 N N . GLN A 1 70 ? -17.580 -7.517 29.903 1.00 94.75 70 GLN A N 1
ATOM 550 C CA . GLN A 1 70 ? -16.790 -8.082 31.003 1.00 94.75 70 GLN A CA 1
ATOM 551 C C . GLN A 1 70 ? -17.487 -7.889 32.352 1.00 94.75 70 GLN A C 1
ATOM 553 O O . GLN A 1 70 ? -17.648 -8.847 33.105 1.00 94.75 70 GLN A O 1
ATOM 558 N N . LEU A 1 71 ? -17.980 -6.679 32.632 1.00 94.69 71 LEU A N 1
ATOM 559 C CA . LEU A 1 71 ? -18.743 -6.403 33.849 1.00 94.69 71 LEU A CA 1
ATOM 560 C C . LEU A 1 71 ? -19.988 -7.284 33.938 1.00 94.69 71 LEU A C 1
ATOM 562 O O . LEU A 1 71 ? -20.226 -7.874 34.986 1.00 94.69 71 LEU A O 1
ATOM 566 N N . ARG A 1 72 ? -20.741 -7.436 32.839 1.00 94.31 72 ARG A N 1
ATOM 567 C CA . ARG A 1 72 ? -21.884 -8.356 32.786 1.00 94.31 72 ARG A CA 1
ATOM 568 C C . ARG A 1 72 ? -21.463 -9.763 33.197 1.00 94.31 72 ARG A C 1
ATOM 570 O O . ARG A 1 72 ? -22.040 -10.282 34.137 1.00 94.31 72 ARG A O 1
ATOM 577 N N . ILE A 1 73 ? -20.442 -10.338 32.557 1.00 96.31 73 ILE A N 1
ATOM 578 C CA . ILE A 1 73 ? -19.970 -11.704 32.844 1.00 96.31 73 ILE A CA 1
ATOM 579 C C . ILE A 1 73 ? -19.603 -11.877 34.325 1.00 96.31 73 ILE A C 1
ATOM 581 O O . ILE A 1 73 ? -19.957 -12.893 34.919 1.00 96.31 73 ILE A O 1
ATOM 585 N N . HIS A 1 74 ? -18.916 -10.901 34.923 1.00 93.00 74 HIS A N 1
ATOM 586 C CA . HIS A 1 74 ? -18.477 -10.981 36.318 1.00 93.00 74 HIS A CA 1
ATOM 587 C C . HIS A 1 74 ? -19.591 -10.723 37.342 1.00 93.00 74 HIS A C 1
ATOM 589 O O . HIS A 1 74 ? -19.529 -11.280 38.433 1.00 93.00 74 HIS A O 1
ATOM 595 N N . LEU A 1 75 ? -20.588 -9.900 37.006 1.00 90.62 75 LEU A N 1
ATOM 596 C CA . LEU A 1 75 ? -21.702 -9.540 37.893 1.00 90.62 75 LEU A CA 1
ATOM 597 C C . LEU A 1 75 ? -22.893 -10.499 37.791 1.00 90.62 75 LEU A C 1
ATOM 599 O O . LEU A 1 75 ? -23.673 -10.592 38.731 1.00 90.62 75 LEU A O 1
ATOM 603 N N . THR A 1 76 ? -23.066 -11.191 36.662 1.00 84.38 76 THR A N 1
ATOM 604 C CA . THR A 1 76 ? -24.106 -12.223 36.492 1.00 84.38 76 THR A CA 1
ATOM 605 C C . THR A 1 76 ? -23.650 -13.614 36.938 1.00 84.38 76 THR A C 1
ATOM 607 O O . THR A 1 76 ? -24.340 -14.589 36.646 1.00 84.38 76 THR A O 1
ATOM 610 N N . ARG A 1 77 ? -22.473 -13.721 37.563 1.00 57.00 77 ARG A N 1
ATOM 611 C CA . ARG A 1 77 ? -21.918 -14.976 38.072 1.00 57.00 77 ARG A CA 1
ATOM 612 C C . ARG A 1 77 ? -22.359 -15.246 39.504 1.00 57.00 77 ARG A C 1
ATOM 614 O O . ARG A 1 77 ? -22.466 -14.268 40.272 1.00 57.00 77 ARG A O 1
#

pLDDT: mean 86.35, std 9.1, range [52.03, 96.38]